Protein AF-A0A7C3TMA2-F1 (afdb_monomer_lite)

Structure (mmCIF, N/CA/C/O backbone):
data_AF-A0A7C3TMA2-F1
#
_entry.id   AF-A0A7C3TMA2-F1
#
loop_
_atom_site.group_PDB
_atom_site.id
_atom_site.type_symbol
_atom_site.label_atom_id
_atom_site.label_alt_id
_atom_site.label_comp_id
_atom_site.label_asym_id
_atom_site.label_entity_id
_atom_site.label_seq_id
_atom_site.pdbx_PDB_ins_code
_atom_site.Cartn_x
_atom_site.Cartn_y
_atom_site.Cartn_z
_atom_site.occupancy
_atom_site.B_iso_or_equiv
_atom_site.auth_seq_id
_atom_site.auth_comp_id
_atom_site.auth_asym_id
_atom_site.auth_atom_id
_atom_site.pdbx_PDB_model_num
ATOM 1 N N . MET A 1 1 ? -36.166 -15.903 3.007 1.00 32.06 1 MET A N 1
ATOM 2 C CA . MET A 1 1 ? -36.718 -15.956 4.379 1.00 32.06 1 MET A CA 1
ATOM 3 C C . MET A 1 1 ? -35.535 -15.934 5.339 1.00 32.06 1 MET A C 1
ATOM 5 O O . MET A 1 1 ? -34.841 -16.935 5.439 1.00 32.06 1 MET A O 1
ATOM 9 N N . VAL A 1 2 ? -35.200 -14.777 5.921 1.00 38.88 2 VAL A N 1
ATOM 10 C CA . VAL A 1 2 ? -34.002 -14.643 6.773 1.00 38.88 2 VAL A CA 1
ATOM 11 C C . VAL A 1 2 ? -34.316 -15.203 8.160 1.00 38.88 2 VAL A C 1
ATOM 13 O O . VAL A 1 2 ? -35.243 -14.750 8.829 1.00 38.88 2 VAL A O 1
ATOM 16 N N . ASN A 1 3 ? -33.560 -16.230 8.538 1.00 39.03 3 ASN A N 1
ATOM 17 C CA . ASN A 1 3 ? -33.677 -16.975 9.781 1.00 39.03 3 ASN A CA 1
ATOM 18 C C . ASN A 1 3 ? -33.358 -16.060 10.978 1.00 39.03 3 ASN A C 1
ATOM 20 O O . ASN A 1 3 ? -32.316 -15.407 11.010 1.00 39.03 3 ASN A O 1
ATOM 24 N N . LYS A 1 4 ? -34.275 -15.972 11.945 1.00 44.62 4 LYS A N 1
ATOM 25 C CA . LYS A 1 4 ? -34.171 -15.076 13.102 1.00 44.62 4 LYS A CA 1
ATOM 26 C C . LYS A 1 4 ? -33.369 -15.786 14.190 1.00 44.62 4 LYS A C 1
ATOM 28 O O . LYS A 1 4 ? -33.940 -16.537 14.979 1.00 44.62 4 LYS A O 1
ATOM 33 N N . VAL A 1 5 ? -32.054 -15.572 14.207 1.00 49.50 5 VAL A N 1
ATOM 34 C CA . VAL A 1 5 ? -31.185 -16.015 15.304 1.00 49.50 5 VAL A CA 1
ATOM 35 C C . VAL A 1 5 ? -31.747 -15.413 16.596 1.00 49.50 5 VAL A C 1
ATOM 37 O O . VAL A 1 5 ? -31.929 -14.201 16.720 1.00 49.50 5 VAL A O 1
ATOM 40 N N . LYS A 1 6 ? -32.169 -16.276 17.525 1.00 47.03 6 LYS A N 1
ATOM 41 C CA . LYS A 1 6 ? -32.554 -15.862 18.876 1.00 47.03 6 LYS A CA 1
ATOM 42 C C . LYS A 1 6 ? -31.264 -15.628 19.651 1.00 47.03 6 LYS A C 1
ATOM 44 O O . LYS A 1 6 ? -30.846 -16.486 20.419 1.00 47.03 6 LYS A O 1
ATOM 49 N N . ASP A 1 7 ? -30.630 -14.488 19.421 1.00 54.81 7 ASP A N 1
ATOM 50 C CA . ASP A 1 7 ? -29.481 -14.082 20.215 1.00 54.81 7 ASP A CA 1
ATOM 51 C C . ASP A 1 7 ? -29.960 -13.684 21.624 1.00 54.81 7 ASP A C 1
ATOM 53 O O . ASP A 1 7 ? -30.728 -12.731 21.816 1.00 54.81 7 ASP A O 1
ATOM 57 N N . ILE A 1 8 ? -29.551 -14.474 22.617 1.00 64.19 8 ILE A N 1
ATOM 58 C CA . ILE A 1 8 ? -29.603 -14.133 24.042 1.00 64.19 8 ILE A CA 1
ATOM 59 C C . ILE A 1 8 ? -28.320 -13.346 24.346 1.00 64.19 8 ILE A C 1
ATOM 61 O O . ILE A 1 8 ? -27.229 -13.758 23.960 1.00 64.19 8 ILE A O 1
ATOM 65 N N . GLN A 1 9 ? -28.437 -12.201 25.019 1.00 70.06 9 GLN A N 1
ATOM 66 C CA . GLN A 1 9 ? -27.292 -11.452 25.553 1.00 70.06 9 GLN A CA 1
ATOM 67 C C . GLN A 1 9 ? -27.356 -11.440 27.080 1.00 70.06 9 GLN A C 1
ATOM 69 O O . GLN A 1 9 ? -28.418 -11.624 27.662 1.00 70.06 9 GLN A O 1
ATOM 74 N N . VAL A 1 10 ? -26.232 -11.217 27.750 1.00 72.88 10 VAL A N 1
ATOM 75 C CA . VAL A 1 10 ? -26.180 -11.116 29.213 1.00 72.88 10 VAL A CA 1
ATOM 76 C C . VAL A 1 10 ? -26.086 -9.646 29.601 1.00 72.88 10 VAL A C 1
ATOM 78 O O . VAL A 1 10 ? -25.306 -8.888 29.027 1.00 72.88 10 VAL A O 1
ATOM 81 N N . CYS A 1 11 ? -26.898 -9.209 30.562 1.00 72.81 11 CYS A N 1
ATOM 82 C CA . CYS A 1 11 ? -26.880 -7.831 31.028 1.00 72.81 11 CYS A CA 1
ATOM 83 C C . CYS A 1 11 ? -25.551 -7.530 31.747 1.00 72.81 11 CYS A C 1
ATOM 85 O O . CYS A 1 11 ? -25.277 -8.157 32.772 1.00 72.81 11 CYS A O 1
ATOM 87 N N . PRO A 1 12 ? -24.769 -6.521 31.318 1.00 67.50 12 PRO A N 1
ATOM 88 C CA . PRO A 1 12 ? -23.482 -6.198 31.942 1.00 67.50 12 PRO A CA 1
ATOM 89 C C . PRO A 1 12 ? -23.622 -5.630 33.363 1.00 67.50 12 PRO A C 1
ATOM 91 O O . PRO A 1 12 ? -22.640 -5.550 34.089 1.00 67.50 12 PRO A O 1
ATOM 94 N N . LYS A 1 13 ? -24.834 -5.227 33.775 1.00 69.44 13 LYS A N 1
ATOM 95 C CA . LYS A 1 13 ? -25.090 -4.650 35.102 1.00 69.44 13 LYS A CA 1
ATOM 96 C C . LYS A 1 13 ? -25.489 -5.674 36.162 1.00 69.44 13 LYS A C 1
ATOM 98 O O . LYS A 1 13 ? -25.227 -5.454 37.336 1.00 69.44 13 LYS A O 1
ATOM 103 N N . CYS A 1 14 ? -26.190 -6.737 35.772 1.00 76.81 14 CYS A N 1
ATOM 104 C CA . CYS A 1 14 ? -26.743 -7.714 36.716 1.00 76.81 14 CYS A CA 1
ATOM 105 C C . CYS A 1 14 ? -26.407 -9.170 36.379 1.00 76.81 14 CYS A C 1
ATOM 107 O O . CYS A 1 14 ? -26.801 -10.059 37.125 1.00 76.81 14 CYS A O 1
ATOM 109 N N . GLY A 1 15 ? -25.726 -9.425 35.258 1.00 71.19 15 GLY A N 1
ATOM 110 C CA . GLY A 1 15 ? -25.319 -10.766 34.841 1.00 71.19 15 GLY A CA 1
ATOM 111 C C . GLY A 1 15 ? -26.464 -11.676 34.391 1.00 71.19 15 GLY A C 1
ATOM 112 O O . GLY A 1 15 ? -26.232 -12.858 34.171 1.00 71.19 15 GLY A O 1
ATOM 113 N N . LYS A 1 16 ? -27.697 -11.166 34.252 1.00 77.88 16 LYS A N 1
ATOM 114 C CA . LYS A 1 16 ? -28.845 -11.975 33.814 1.00 77.88 16 LYS A CA 1
ATOM 115 C C . LYS A 1 16 ? -29.010 -11.992 32.304 1.00 77.88 16 LYS A C 1
ATOM 117 O O . LYS A 1 16 ? -28.793 -10.984 31.633 1.00 77.88 16 LYS A O 1
ATOM 122 N N . GLU A 1 17 ? -29.457 -13.133 31.803 1.00 76.25 17 GLU A N 1
ATOM 123 C CA . GLU A 1 17 ? -29.806 -13.338 30.404 1.00 76.25 17 GLU A CA 1
ATOM 124 C C . GLU A 1 17 ? -31.011 -12.481 30.013 1.00 76.25 17 GLU A C 1
ATOM 126 O O . GLU A 1 17 ? -32.020 -12.398 30.717 1.00 76.25 17 GLU A O 1
ATOM 131 N N . ILE A 1 18 ? -30.883 -11.808 28.880 1.00 74.44 18 ILE A N 1
ATOM 132 C CA . ILE A 1 18 ? -31.862 -10.884 28.332 1.00 74.44 18 ILE A CA 1
ATOM 133 C C . ILE A 1 18 ? -31.965 -11.092 26.813 1.00 74.44 18 ILE A C 1
ATOM 135 O O . ILE A 1 18 ? -30.977 -11.414 26.147 1.00 74.44 18 ILE A O 1
ATOM 139 N N . PRO A 1 19 ? -33.148 -10.890 26.217 1.00 70.81 19 PRO A N 1
ATOM 140 C CA . PRO A 1 19 ? -33.296 -10.986 24.772 1.00 70.81 19 PRO A CA 1
ATOM 141 C C . PRO A 1 19 ? -32.564 -9.822 24.091 1.00 70.81 19 PRO A C 1
ATOM 143 O O . PRO A 1 19 ? -32.666 -8.680 24.546 1.00 70.81 19 PRO A O 1
ATOM 146 N N . GLN A 1 20 ? -31.894 -10.053 22.955 1.00 64.75 20 GLN A N 1
ATOM 147 C CA . GLN A 1 20 ? -31.175 -8.979 22.248 1.00 64.75 20 GLN A CA 1
ATOM 148 C C . GLN A 1 20 ? -32.041 -7.809 21.754 1.00 64.75 20 GLN A C 1
ATOM 150 O O . GLN A 1 20 ? -31.522 -6.760 21.386 1.00 64.75 20 GLN A O 1
ATOM 155 N N . LYS A 1 21 ? -33.370 -7.943 21.803 1.00 60.91 21 LYS A N 1
ATOM 156 C CA . LYS A 1 21 ? -34.319 -6.954 21.278 1.00 60.91 21 LYS A CA 1
ATOM 157 C C . LYS A 1 21 ? -35.016 -6.090 22.340 1.00 60.91 21 LYS A C 1
ATOM 159 O O . LYS A 1 21 ? -36.041 -5.483 22.039 1.00 60.91 21 LYS A O 1
ATOM 164 N N . THR A 1 22 ? -34.508 -6.042 23.573 1.00 63.62 22 THR A N 1
ATOM 165 C CA . THR A 1 22 ? -35.097 -5.236 24.658 1.00 63.62 22 THR A CA 1
ATOM 166 C C . THR A 1 22 ? -34.278 -3.978 24.936 1.00 63.62 22 THR A C 1
ATOM 168 O O . THR A 1 22 ? -33.085 -4.069 25.208 1.00 63.62 22 THR A O 1
ATOM 171 N N . ASN A 1 23 ? -34.928 -2.810 24.941 1.00 64.31 23 ASN A N 1
ATOM 172 C CA . ASN A 1 23 ? -34.280 -1.530 25.269 1.00 64.31 23 ASN A CA 1
ATOM 173 C C . ASN A 1 23 ? -33.900 -1.412 26.757 1.00 64.31 23 ASN A C 1
ATOM 175 O O . ASN A 1 23 ? -33.031 -0.619 27.111 1.00 64.31 23 ASN A O 1
ATOM 179 N N . TYR A 1 24 ? -34.523 -2.216 27.622 1.00 71.25 24 TYR A N 1
ATOM 180 C CA . TYR A 1 24 ? -34.340 -2.196 29.072 1.00 71.25 24 TYR A CA 1
ATOM 181 C C . TYR A 1 24 ? -34.201 -3.619 29.603 1.00 71.25 24 TYR A C 1
ATOM 183 O O . TYR A 1 24 ? -34.857 -4.537 29.108 1.00 71.25 24 TYR A O 1
ATOM 191 N N . CYS A 1 25 ? -33.357 -3.810 30.616 1.00 75.88 25 CYS A N 1
ATOM 192 C CA . CYS A 1 25 ? -33.247 -5.096 31.291 1.00 75.88 25 CYS A CA 1
ATOM 193 C C . CYS A 1 25 ? -34.484 -5.321 32.184 1.00 75.88 25 CYS A C 1
ATOM 195 O O . CYS A 1 25 ? -34.661 -4.568 33.144 1.00 75.88 25 CYS A O 1
ATOM 197 N N . PRO A 1 26 ? -35.296 -6.374 31.960 1.00 69.69 26 PRO A N 1
ATOM 198 C CA . PRO A 1 26 ? -36.480 -6.661 32.779 1.00 69.69 26 PRO A CA 1
ATOM 199 C C . PRO A 1 26 ? -36.140 -7.054 34.223 1.00 69.69 26 PRO A C 1
ATOM 201 O O . PRO A 1 26 ? -37.015 -7.070 35.077 1.00 69.69 26 PRO A O 1
ATOM 204 N N . SER A 1 27 ? -34.878 -7.386 34.509 1.00 77.44 27 SER A N 1
ATOM 205 C CA . SER A 1 27 ? -34.453 -7.806 35.846 1.00 77.44 27 SER A CA 1
ATOM 206 C C . SER A 1 27 ? -33.850 -6.704 36.711 1.00 77.44 27 SER A C 1
ATOM 208 O O . SER A 1 27 ? -33.881 -6.829 37.928 1.00 77.44 27 SER A O 1
ATOM 210 N N . CYS A 1 28 ? -33.243 -5.673 36.119 1.00 77.81 28 CYS A N 1
ATOM 211 C CA . CYS A 1 28 ? -32.583 -4.602 36.877 1.00 77.81 28 CYS A CA 1
ATOM 212 C C . CYS A 1 28 ? -33.019 -3.189 36.467 1.00 77.81 28 CYS A C 1
ATOM 214 O O . CYS A 1 28 ? -32.572 -2.222 37.072 1.00 77.81 28 CYS A O 1
ATOM 216 N N . GLY A 1 29 ? -33.845 -3.049 35.423 1.00 70.19 29 GLY A N 1
ATOM 217 C CA . GLY A 1 29 ? -34.347 -1.759 34.940 1.00 70.19 29 GLY A CA 1
ATOM 218 C C . GLY A 1 29 ? -33.322 -0.903 34.189 1.00 70.19 29 GLY A C 1
ATOM 219 O O . GLY A 1 29 ? -33.642 0.203 33.768 1.00 70.19 29 GLY A O 1
ATOM 220 N N . SER A 1 30 ? -32.089 -1.382 33.992 1.00 68.31 30 SER A N 1
ATOM 221 C CA . SER A 1 30 ? -31.063 -0.611 33.282 1.00 68.31 30 SER A CA 1
ATOM 222 C C . SER A 1 30 ? -31.379 -0.497 31.791 1.00 68.31 30 SER A C 1
ATOM 224 O O . SER A 1 30 ? -31.669 -1.509 31.149 1.00 68.31 30 SER A O 1
ATOM 226 N N . SER A 1 31 ? -31.261 0.713 31.232 1.00 67.19 31 SER A N 1
ATOM 227 C CA . SER A 1 31 ? -31.280 0.932 29.780 1.00 67.19 31 SER A CA 1
ATOM 228 C C . SER A 1 31 ? -30.096 0.209 29.136 1.00 67.19 31 SER A C 1
ATOM 230 O O . SER A 1 31 ? -28.950 0.370 29.557 1.00 67.19 31 SER A O 1
ATOM 232 N N . LEU A 1 32 ? -30.391 -0.622 28.141 1.00 68.06 32 LEU A N 1
ATOM 233 C CA . LEU A 1 32 ? -29.425 -1.397 27.358 1.00 68.06 32 LEU A CA 1
ATOM 234 C C . LEU A 1 32 ? -29.093 -0.710 26.028 1.00 68.06 32 LEU A C 1
ATOM 236 O O . LEU A 1 32 ? -28.191 -1.144 25.316 1.00 68.06 32 LEU A O 1
ATOM 240 N N . GLN A 1 33 ? -29.800 0.378 25.708 1.00 59.09 33 GLN A N 1
ATOM 241 C CA . GLN A 1 33 ? -29.699 1.094 24.437 1.00 59.09 33 GLN A CA 1
ATOM 242 C C . GLN A 1 33 ? -28.345 1.803 24.246 1.00 59.09 33 GLN A C 1
ATOM 244 O O . GLN A 1 33 ? -27.975 2.147 23.130 1.00 59.09 33 GLN A O 1
ATOM 249 N N . THR A 1 34 ? -27.577 1.992 25.321 1.00 50.09 34 THR A N 1
ATOM 250 C CA . THR A 1 34 ? -26.341 2.788 25.300 1.00 50.09 34 THR A CA 1
ATOM 251 C C . THR A 1 34 ? -25.095 2.006 24.867 1.00 50.09 34 THR A C 1
ATOM 253 O O . THR A 1 34 ? -24.142 2.622 24.405 1.00 50.09 34 THR A O 1
ATOM 256 N N . ASN A 1 35 ? -25.069 0.670 24.963 1.00 52.81 35 ASN A N 1
ATOM 257 C CA . ASN A 1 35 ? -23.815 -0.079 24.768 1.00 52.81 35 ASN A CA 1
ATOM 258 C C . ASN A 1 35 ? -23.686 -0.786 23.414 1.00 52.81 35 ASN A C 1
ATOM 260 O O . ASN A 1 35 ? -22.584 -0.899 22.887 1.00 52.81 35 ASN A O 1
ATOM 264 N N . THR A 1 36 ? -24.784 -1.231 22.809 1.00 49.91 36 THR A N 1
ATOM 265 C CA . THR A 1 36 ? -24.727 -1.941 21.521 1.00 49.91 36 THR A CA 1
ATOM 266 C C . THR A 1 36 ? -24.408 -1.016 20.353 1.00 49.91 36 THR A C 1
ATOM 268 O O . THR A 1 36 ? -23.687 -1.424 19.453 1.00 49.91 36 THR A O 1
ATOM 271 N N . ILE A 1 37 ? -24.854 0.242 20.389 1.00 54.66 37 ILE A N 1
ATOM 272 C CA . ILE A 1 37 ? -24.628 1.198 19.294 1.00 54.66 37 ILE A CA 1
ATOM 273 C C . ILE A 1 37 ? -23.156 1.663 19.277 1.00 54.66 37 ILE A C 1
ATOM 275 O O . ILE A 1 37 ? -22.507 1.620 18.238 1.00 54.66 37 ILE A O 1
ATOM 279 N N . MET A 1 38 ? -22.581 1.963 20.450 1.00 52.00 38 MET A N 1
ATOM 280 C CA . MET A 1 38 ? -21.176 2.384 20.612 1.00 52.00 38 MET A CA 1
ATOM 281 C C . MET A 1 38 ? -20.166 1.262 20.304 1.00 52.00 38 MET A C 1
ATOM 283 O O . MET A 1 38 ? -19.098 1.508 19.740 1.00 52.00 38 MET A O 1
ATOM 287 N N . LEU A 1 39 ? -20.485 0.016 20.678 1.00 55.44 39 LEU A N 1
ATOM 288 C CA . LEU A 1 39 ? -19.637 -1.146 20.389 1.00 55.44 39 LEU A CA 1
ATOM 289 C C . LEU A 1 39 ? -19.694 -1.540 18.912 1.00 55.44 39 LEU A C 1
ATOM 291 O O . LEU A 1 39 ? -18.674 -1.931 18.343 1.00 55.44 39 LEU A O 1
ATOM 295 N N . GLN A 1 40 ? -20.863 -1.429 18.280 1.00 49.41 40 GLN A N 1
ATOM 296 C CA . GLN A 1 40 ? -21.025 -1.828 16.887 1.00 49.41 40 GLN A CA 1
ATOM 297 C C . GLN A 1 40 ? -20.410 -0.808 15.913 1.00 49.41 40 GLN A C 1
ATOM 299 O O . GLN A 1 40 ? -19.898 -1.209 14.867 1.00 49.41 40 GLN A O 1
ATOM 304 N N . GLU A 1 41 ? -20.363 0.478 16.277 1.00 57.56 41 GLU A N 1
ATOM 305 C CA . GLU A 1 41 ? -19.732 1.530 15.467 1.00 57.56 41 GLU A CA 1
ATOM 306 C C . GLU A 1 41 ? -18.214 1.309 15.317 1.00 57.56 41 GLU A C 1
ATOM 308 O O . GLU A 1 41 ? -17.695 1.280 14.199 1.00 57.56 41 GLU A O 1
ATOM 313 N N . LYS A 1 42 ? -17.506 0.981 16.412 1.00 52.53 42 LYS A N 1
ATOM 314 C CA . LYS A 1 42 ? -16.055 0.695 16.377 1.00 52.53 42 LYS A CA 1
ATOM 315 C C . LYS A 1 42 ? -15.679 -0.558 15.573 1.00 52.53 42 LYS A C 1
ATOM 317 O O . LYS A 1 42 ? -14.559 -0.646 15.067 1.00 52.53 42 LYS A O 1
ATOM 322 N N . ILE A 1 43 ? -16.574 -1.543 15.461 1.00 54.31 43 ILE A N 1
ATOM 323 C CA . ILE A 1 43 ? -16.304 -2.802 14.740 1.00 54.31 43 ILE A CA 1
ATOM 324 C C . ILE A 1 43 ? -16.481 -2.621 13.222 1.00 54.31 43 ILE A C 1
ATOM 326 O O . ILE A 1 43 ? -15.756 -3.247 12.444 1.00 54.31 43 ILE A O 1
ATOM 330 N N . VAL A 1 44 ? -17.392 -1.741 12.792 1.00 55.16 44 VAL A N 1
ATOM 331 C CA . VAL A 1 44 ? -17.605 -1.424 11.368 1.00 55.16 44 VAL A CA 1
ATOM 332 C C . VAL A 1 44 ? -16.521 -0.475 10.845 1.00 55.16 44 VAL A C 1
ATOM 334 O O . VAL A 1 44 ? -16.004 -0.694 9.749 1.00 55.16 44 VAL A O 1
ATOM 337 N N . GLU A 1 45 ? -16.080 0.494 11.655 1.00 57.00 45 GLU A N 1
ATOM 338 C CA . GLU A 1 45 ? -14.991 1.411 11.285 1.00 57.00 45 GLU A CA 1
ATOM 339 C C . GLU A 1 45 ? -13.640 0.692 11.114 1.00 57.00 45 GLU A C 1
ATOM 341 O O . GLU A 1 45 ? -12.868 1.022 10.213 1.00 57.00 45 GLU A O 1
ATOM 346 N N . ALA A 1 46 ? -13.368 -0.335 11.929 1.00 52.16 46 ALA A N 1
ATOM 347 C CA . ALA A 1 46 ? -12.122 -1.102 11.856 1.00 52.16 46 ALA A CA 1
ATOM 348 C C . ALA A 1 46 ? -12.052 -2.054 10.652 1.00 52.16 46 ALA A C 1
ATOM 350 O O . ALA A 1 46 ? -10.954 -2.367 10.193 1.00 52.16 46 ALA A O 1
ATOM 351 N N . ARG A 1 47 ? -13.199 -2.520 10.136 1.00 51.62 47 ARG A N 1
ATOM 352 C CA . ARG A 1 47 ? -13.241 -3.499 9.038 1.00 51.62 47 ARG A CA 1
ATOM 353 C C . ARG A 1 47 ? -13.108 -2.850 7.661 1.00 51.62 47 ARG A C 1
ATOM 355 O O . ARG A 1 47 ? -12.518 -3.451 6.772 1.00 51.62 47 ARG A O 1
ATOM 362 N N . HIS A 1 48 ? -13.592 -1.621 7.485 1.00 50.81 48 HIS A N 1
ATOM 363 C CA . HIS A 1 48 ? -13.554 -0.962 6.176 1.00 50.81 48 HIS A CA 1
ATOM 364 C C . HIS A 1 48 ? -12.150 -0.526 5.726 1.00 50.81 48 HIS A C 1
ATOM 366 O O . HIS A 1 48 ? -11.949 -0.254 4.546 1.00 50.81 48 HIS A O 1
ATOM 372 N N . LYS A 1 49 ? -11.162 -0.483 6.633 1.00 55.81 49 LYS A N 1
ATOM 373 C CA . LYS A 1 49 ? -9.839 0.079 6.328 1.00 55.81 49 LYS A CA 1
ATOM 374 C C . LYS A 1 49 ? -8.776 -0.935 5.895 1.00 55.81 49 LYS A C 1
ATOM 376 O O . LYS A 1 49 ? -7.804 -0.546 5.254 1.00 55.81 49 LYS A O 1
ATOM 381 N N . GLU A 1 50 ? -8.956 -2.224 6.185 1.00 58.47 50 GLU A N 1
ATOM 382 C CA . GLU A 1 50 ? -8.044 -3.266 5.680 1.00 58.47 50 GLU A CA 1
ATOM 383 C C . GLU A 1 50 ? -8.272 -3.559 4.189 1.00 58.47 50 GLU A C 1
ATOM 385 O O . GLU A 1 50 ? -7.331 -3.896 3.469 1.00 58.47 50 GLU A O 1
ATOM 390 N N . THR A 1 51 ? -9.495 -3.350 3.693 1.00 63.12 51 THR A N 1
ATOM 391 C CA . THR A 1 51 ? -9.843 -3.566 2.281 1.00 63.12 51 THR A CA 1
ATOM 392 C C . THR A 1 51 ? -9.171 -2.543 1.357 1.00 63.12 51 THR A C 1
ATOM 394 O O . THR A 1 51 ? -8.692 -2.911 0.290 1.00 63.12 51 THR A O 1
ATOM 397 N N . GLU A 1 52 ? -9.035 -1.288 1.795 1.00 65.69 52 GLU A N 1
ATOM 398 C CA . GLU A 1 52 ? -8.389 -0.208 1.028 1.00 65.69 52 GLU A CA 1
ATOM 399 C C . GLU A 1 52 ? -6.880 -0.452 0.826 1.00 65.69 52 GLU A C 1
ATOM 401 O O . GLU A 1 52 ? -6.338 -0.221 -0.256 1.00 65.69 52 GLU A O 1
ATOM 406 N N . ALA A 1 53 ? -6.193 -0.979 1.846 1.00 67.31 53 ALA A N 1
ATOM 407 C CA . ALA A 1 53 ? -4.762 -1.272 1.763 1.00 67.31 53 ALA A CA 1
ATOM 408 C C . ALA A 1 53 ? -4.468 -2.474 0.849 1.00 67.31 53 ALA A C 1
ATOM 410 O O . ALA A 1 53 ? -3.505 -2.459 0.081 1.00 67.31 53 ALA A O 1
ATOM 411 N N . PHE A 1 54 ? -5.308 -3.512 0.900 1.00 76.06 54 PHE A N 1
ATOM 412 C CA . PHE A 1 54 ? -5.126 -4.709 0.079 1.00 76.06 54 PHE A CA 1
ATOM 413 C C . PHE A 1 54 ? -5.379 -4.434 -1.410 1.00 76.06 54 PHE A C 1
ATOM 415 O O . PHE A 1 54 ? -4.593 -4.855 -2.261 1.00 76.06 54 PHE A O 1
ATOM 422 N N . VAL A 1 55 ? -6.428 -3.664 -1.724 1.00 80.50 55 VAL A N 1
ATOM 423 C CA . VAL A 1 55 ? -6.756 -3.254 -3.100 1.00 80.50 55 VAL A CA 1
ATOM 424 C C . VAL A 1 55 ? -5.635 -2.404 -3.703 1.00 80.50 55 VAL A C 1
ATOM 426 O O . VAL A 1 55 ? -5.255 -2.618 -4.854 1.00 80.50 55 VAL A O 1
ATOM 429 N N . GLY A 1 56 ? -5.050 -1.500 -2.915 1.00 79.56 56 GLY A N 1
ATOM 430 C CA . GLY A 1 56 ? -3.921 -0.677 -3.336 1.00 79.56 56 GLY A CA 1
ATOM 431 C C . GLY A 1 56 ? -2.656 -1.471 -3.669 1.00 79.56 56 GLY A C 1
ATOM 432 O O . GLY A 1 56 ? -2.054 -1.257 -4.723 1.00 79.56 56 GLY A O 1
ATOM 433 N N . CYS A 1 57 ? -2.287 -2.437 -2.822 1.00 79.62 57 CYS A N 1
ATOM 434 C CA . CYS A 1 57 ? -1.153 -3.325 -3.087 1.00 79.62 57 CYS A CA 1
ATOM 435 C C . CYS A 1 57 ? -1.359 -4.158 -4.359 1.00 79.62 57 CYS A C 1
ATOM 437 O O . CYS A 1 57 ? -0.447 -4.251 -5.181 1.00 79.62 57 CYS A O 1
ATOM 439 N N . ILE A 1 58 ? -2.553 -4.728 -4.556 1.00 85.50 58 ILE A N 1
ATOM 440 C CA . ILE A 1 58 ? -2.861 -5.513 -5.761 1.00 85.50 58 ILE A CA 1
ATOM 441 C C . ILE A 1 58 ? -2.788 -4.636 -7.013 1.00 85.50 58 ILE A C 1
ATOM 443 O O . ILE A 1 58 ? -2.135 -5.021 -7.981 1.00 85.50 58 ILE A O 1
ATOM 447 N N . LEU A 1 59 ? -3.399 -3.447 -6.996 1.00 85.62 59 LEU A N 1
ATOM 448 C CA . LEU A 1 59 ? -3.347 -2.514 -8.126 1.00 85.62 59 LEU A CA 1
ATOM 449 C C . LEU A 1 59 ? -1.912 -2.092 -8.458 1.00 85.62 59 LEU A C 1
ATOM 451 O O . LEU A 1 59 ? -1.538 -2.091 -9.630 1.00 85.62 59 LEU A O 1
ATOM 455 N N . GLY A 1 60 ? -1.092 -1.793 -7.447 1.00 83.81 60 GLY A N 1
ATOM 456 C CA . GLY A 1 60 ? 0.317 -1.446 -7.640 1.00 83.81 60 GLY A CA 1
ATOM 457 C C . GLY A 1 60 ? 1.117 -2.573 -8.297 1.00 83.81 60 GLY A C 1
ATOM 458 O O . GLY A 1 60 ? 1.843 -2.333 -9.262 1.00 83.81 60 GLY A O 1
ATOM 459 N N . VAL A 1 61 ? 0.932 -3.813 -7.833 1.00 85.00 61 VAL A N 1
ATOM 460 C CA . VAL A 1 61 ? 1.586 -4.998 -8.416 1.00 85.00 61 VAL A CA 1
ATOM 461 C C . VAL A 1 61 ? 1.117 -5.242 -9.853 1.00 85.00 61 VAL A C 1
ATOM 463 O O . VAL A 1 61 ? 1.940 -5.508 -10.727 1.00 85.00 61 VAL A O 1
ATOM 466 N N . VAL A 1 62 ? -0.180 -5.099 -10.136 1.00 88.75 62 VAL A N 1
ATOM 467 C CA . VAL A 1 62 ? -0.730 -5.272 -11.491 1.00 88.75 62 VAL A CA 1
ATOM 468 C C . VAL A 1 62 ? -0.178 -4.222 -12.459 1.00 88.75 62 VAL A C 1
ATOM 470 O O . VAL A 1 62 ? 0.237 -4.579 -13.560 1.00 88.75 62 VAL A O 1
ATOM 473 N N . VAL A 1 63 ? -0.114 -2.947 -12.059 1.00 83.00 63 VAL A N 1
ATOM 474 C CA . VAL A 1 63 ? 0.453 -1.864 -12.888 1.00 83.00 63 VAL A CA 1
ATOM 475 C C . VAL A 1 63 ? 1.949 -2.074 -13.129 1.00 83.00 63 VAL A C 1
ATOM 477 O O . VAL A 1 63 ? 2.426 -1.856 -14.242 1.00 83.00 63 VAL A O 1
ATOM 480 N N . PHE A 1 64 ? 2.684 -2.557 -12.125 1.00 84.75 64 PHE A N 1
ATOM 481 C CA . PHE A 1 64 ? 4.100 -2.901 -12.253 1.00 84.75 64 PHE A CA 1
ATOM 482 C C . PHE A 1 64 ? 4.330 -4.028 -13.267 1.00 84.75 64 PHE A C 1
ATOM 484 O O . PHE A 1 64 ? 5.166 -3.903 -14.163 1.00 84.75 64 PHE A O 1
ATOM 491 N N . LEU A 1 65 ? 3.556 -5.112 -13.161 1.00 85.75 65 LEU A N 1
ATOM 492 C CA . LEU A 1 65 ? 3.635 -6.247 -14.080 1.00 85.75 65 LEU A CA 1
ATOM 493 C C . LEU A 1 65 ? 3.211 -5.853 -15.497 1.00 85.75 65 LEU A C 1
ATOM 495 O O . LEU A 1 65 ? 3.884 -6.222 -16.454 1.00 85.75 65 LEU A O 1
ATOM 499 N N . MET A 1 66 ? 2.155 -5.049 -15.642 1.00 85.19 66 MET A N 1
ATOM 500 C CA . MET A 1 66 ? 1.744 -4.488 -16.933 1.00 85.19 66 MET A CA 1
ATOM 501 C C . MET A 1 66 ? 2.854 -3.628 -17.550 1.00 85.19 66 MET A C 1
ATOM 503 O O . MET A 1 66 ? 3.164 -3.798 -18.725 1.00 85.19 66 MET A O 1
ATOM 507 N N . GLY A 1 67 ? 3.509 -2.762 -16.768 1.00 78.56 67 GLY A N 1
ATOM 508 C CA . GLY A 1 67 ? 4.653 -1.967 -17.230 1.00 78.56 67 GLY A CA 1
ATOM 509 C C . GLY A 1 67 ? 5.828 -2.830 -17.702 1.00 78.56 67 GLY A C 1
ATOM 510 O O . GLY A 1 67 ? 6.437 -2.536 -18.732 1.00 78.56 67 GLY A O 1
ATOM 511 N N . PHE A 1 68 ? 6.086 -3.940 -17.007 1.00 78.88 68 PHE A N 1
ATOM 512 C CA . PHE A 1 68 ? 7.111 -4.914 -17.382 1.00 78.88 68 PHE A CA 1
ATOM 513 C C . PHE A 1 68 ? 6.760 -5.678 -18.669 1.00 78.88 68 PHE A C 1
ATOM 515 O O . PHE A 1 68 ? 7.628 -5.894 -19.509 1.00 78.88 68 PHE A O 1
ATOM 522 N N . VAL A 1 69 ? 5.488 -6.040 -18.863 1.00 80.50 69 VAL A N 1
ATOM 523 C CA . VAL A 1 69 ? 5.003 -6.760 -20.056 1.00 80.50 69 VAL A CA 1
ATOM 524 C C . VAL A 1 69 ? 4.929 -5.849 -21.287 1.00 80.50 69 VAL A C 1
ATOM 526 O O . VAL A 1 69 ? 5.276 -6.273 -22.387 1.00 80.50 69 VAL A O 1
ATOM 529 N N . ILE A 1 70 ? 4.534 -4.583 -21.118 1.00 78.31 70 ILE A N 1
ATOM 530 C CA . ILE A 1 70 ? 4.462 -3.587 -22.205 1.00 78.31 70 ILE A CA 1
ATOM 531 C C . ILE A 1 70 ? 5.865 -3.157 -22.667 1.00 78.31 70 ILE A C 1
ATOM 533 O O . ILE A 1 70 ? 6.017 -2.561 -23.735 1.00 78.31 70 ILE A O 1
ATOM 537 N N . ARG A 1 71 ? 6.919 -3.514 -21.921 1.00 71.56 71 ARG A N 1
ATOM 538 C CA . ARG A 1 71 ? 8.324 -3.325 -22.299 1.00 71.56 71 ARG A CA 1
ATOM 539 C C . ARG A 1 71 ? 8.760 -4.293 -23.407 1.00 71.56 71 ARG A C 1
ATOM 541 O O . ARG A 1 71 ? 9.741 -5.018 -23.282 1.00 71.56 71 ARG A O 1
ATOM 548 N N . LEU A 1 72 ? 8.039 -4.273 -24.521 1.00 66.81 72 LEU A N 1
ATOM 549 C CA . LEU A 1 72 ? 8.476 -4.845 -25.784 1.00 66.81 72 LEU A CA 1
ATOM 550 C C . LEU A 1 72 ? 9.610 -3.983 -26.371 1.00 66.81 72 LEU A C 1
ATOM 552 O O . LEU A 1 72 ? 9.665 -2.771 -26.135 1.00 66.81 72 LEU A O 1
ATOM 556 N N . PRO A 1 73 ? 10.554 -4.596 -27.100 1.00 67.06 73 PRO A N 1
ATOM 557 C CA . PRO A 1 73 ? 11.850 -4.016 -27.423 1.00 67.06 73 PRO A CA 1
ATOM 558 C C . PRO A 1 73 ? 11.735 -3.006 -28.570 1.00 67.06 73 PRO A C 1
ATOM 560 O O . PRO A 1 73 ? 12.137 -3.270 -29.697 1.00 67.06 73 PRO A O 1
ATOM 563 N N . SER A 1 74 ? 11.207 -1.816 -28.299 1.00 63.78 74 SER A N 1
ATOM 564 C CA . SER A 1 74 ? 11.516 -0.644 -29.118 1.00 63.78 74 SER A CA 1
ATOM 565 C C . SER A 1 74 ? 12.810 -0.039 -28.575 1.00 63.78 74 SER A C 1
ATOM 567 O O . SER A 1 74 ? 12.848 0.375 -27.415 1.00 63.78 74 SER A O 1
ATOM 569 N N . SER A 1 75 ? 13.863 -0.012 -29.388 1.00 69.62 75 SER A N 1
ATOM 570 C CA . SER A 1 75 ? 15.267 0.341 -29.097 1.00 69.62 75 SER A CA 1
ATOM 571 C C . SER A 1 75 ? 15.533 1.776 -28.592 1.00 69.62 75 SER A C 1
ATOM 573 O O . SER A 1 75 ? 16.642 2.289 -28.730 1.00 69.62 75 SER A O 1
ATOM 575 N N . SER A 1 76 ? 14.543 2.445 -28.001 1.00 77.06 76 SER A N 1
ATOM 576 C CA . SER A 1 76 ? 14.652 3.811 -27.493 1.00 77.06 76 SER A CA 1
ATOM 577 C C . SER A 1 76 ? 15.151 3.838 -26.038 1.00 77.06 76 SER A C 1
ATOM 579 O O . SER A 1 76 ? 14.466 3.322 -25.146 1.00 77.06 76 SER A O 1
ATOM 581 N N . PRO A 1 77 ? 16.285 4.505 -25.743 1.00 75.06 77 PRO A N 1
ATOM 582 C CA . PRO A 1 77 ? 16.869 4.571 -24.394 1.00 75.06 77 PRO A CA 1
ATOM 583 C C . PRO A 1 77 ? 15.956 5.270 -23.369 1.00 75.06 77 PRO A C 1
ATOM 585 O O . PRO A 1 77 ? 16.0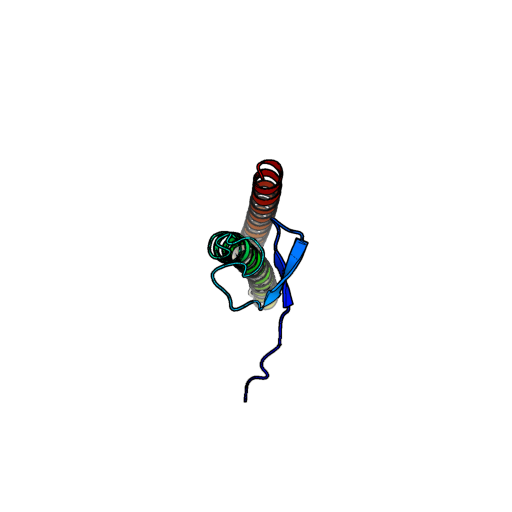09 4.981 -22.174 1.00 75.06 77 PRO A O 1
ATOM 588 N N . ILE A 1 78 ? 15.046 6.127 -23.838 1.00 79.31 78 ILE A N 1
ATOM 589 C CA . ILE A 1 78 ? 14.081 6.881 -23.020 1.00 79.31 78 ILE A CA 1
ATOM 590 C C . ILE A 1 78 ? 13.128 5.944 -22.261 1.00 79.31 78 ILE A C 1
ATOM 592 O O . ILE A 1 78 ? 12.731 6.221 -21.129 1.00 79.31 78 ILE A O 1
ATOM 596 N N . ALA A 1 79 ? 12.804 4.785 -22.839 1.00 74.19 79 ALA A N 1
ATOM 597 C CA . ALA A 1 79 ? 11.862 3.855 -22.236 1.00 74.19 79 ALA A CA 1
ATOM 598 C C . ALA A 1 79 ? 12.403 3.248 -20.919 1.00 74.19 79 ALA A C 1
ATOM 600 O O . ALA A 1 79 ? 11.617 2.839 -20.062 1.00 74.19 79 ALA A O 1
ATOM 601 N N . GLY A 1 80 ? 13.7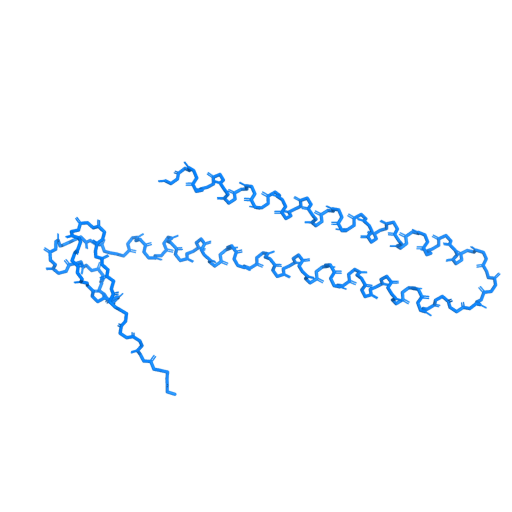33 3.182 -20.750 1.00 78.31 80 GLY A N 1
ATOM 602 C CA . GLY A 1 80 ? 14.377 2.657 -19.537 1.00 78.31 80 GLY A CA 1
ATOM 603 C C . GLY A 1 80 ? 14.151 3.544 -18.322 1.00 78.31 80 GLY A C 1
ATOM 604 O O . GLY A 1 80 ? 13.739 3.052 -17.273 1.00 78.31 80 GLY A O 1
ATOM 605 N N . PHE A 1 81 ? 14.319 4.855 -18.497 1.00 84.56 81 PHE A N 1
ATOM 606 C CA . PHE A 1 81 ? 14.070 5.838 -17.443 1.00 84.56 81 PHE A CA 1
ATOM 607 C C . PHE A 1 81 ? 12.611 5.835 -16.997 1.00 84.56 81 PHE A C 1
ATOM 609 O O . PHE A 1 81 ? 12.336 5.829 -15.800 1.00 84.56 81 PHE A O 1
ATOM 616 N N . ILE A 1 82 ? 11.679 5.752 -17.950 1.00 82.25 82 ILE A N 1
ATOM 617 C CA . ILE A 1 82 ? 10.243 5.688 -17.656 1.00 82.25 82 ILE A CA 1
ATOM 618 C C . ILE A 1 82 ? 9.925 4.463 -16.786 1.00 82.25 82 ILE A C 1
ATOM 620 O O . ILE A 1 82 ? 9.226 4.590 -15.786 1.00 82.25 82 ILE A O 1
ATOM 624 N N . ASN A 1 83 ? 10.492 3.293 -17.097 1.00 79.94 83 ASN A N 1
ATOM 625 C CA . ASN A 1 83 ? 10.290 2.096 -16.275 1.00 79.94 83 ASN A CA 1
ATOM 626 C C . ASN A 1 83 ? 10.867 2.248 -14.872 1.00 79.94 83 ASN A C 1
ATOM 628 O O . ASN A 1 83 ? 10.204 1.901 -13.901 1.00 79.94 83 ASN A O 1
ATOM 632 N N . PHE A 1 84 ? 12.063 2.819 -14.752 1.00 85.25 84 PHE A N 1
ATOM 633 C CA . PHE A 1 84 ? 12.667 3.067 -13.448 1.00 85.25 84 PHE A CA 1
ATOM 634 C C . PHE A 1 84 ? 11.808 4.008 -12.589 1.00 85.25 84 PHE A C 1
ATOM 636 O O . PHE A 1 84 ? 11.633 3.765 -11.397 1.00 85.25 84 PHE A O 1
ATOM 643 N N . LEU A 1 85 ? 11.187 5.024 -13.200 1.00 87.19 85 LEU A N 1
ATOM 644 C CA . LEU A 1 85 ? 10.241 5.908 -12.516 1.00 87.19 85 LEU A CA 1
ATOM 645 C C . LEU A 1 85 ? 8.985 5.170 -12.038 1.00 87.19 85 LEU A C 1
ATOM 647 O O . LEU A 1 85 ? 8.582 5.370 -10.895 1.00 87.19 85 LEU A O 1
ATOM 651 N N . PHE A 1 86 ? 8.396 4.287 -12.851 1.00 84.25 86 PHE A N 1
ATOM 652 C CA . PHE A 1 86 ? 7.247 3.472 -12.426 1.00 84.25 86 PHE A CA 1
ATOM 653 C C . PHE A 1 86 ? 7.597 2.517 -11.278 1.00 84.25 86 PHE A C 1
ATOM 655 O O . PHE A 1 86 ? 6.808 2.371 -10.343 1.00 84.25 86 PHE A O 1
ATOM 662 N N . ILE A 1 87 ? 8.792 1.916 -11.312 1.00 83.25 87 ILE A N 1
ATOM 663 C CA . ILE A 1 87 ? 9.305 1.060 -10.233 1.00 83.25 87 ILE A CA 1
ATOM 664 C C . ILE A 1 87 ? 9.427 1.867 -8.934 1.00 83.25 87 ILE A C 1
ATOM 666 O O . IL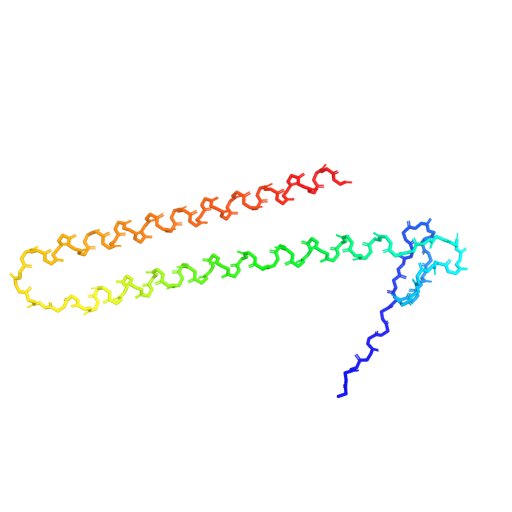E A 1 87 ? 8.904 1.451 -7.900 1.00 83.25 87 ILE A O 1
ATOM 670 N N . ILE A 1 88 ? 10.063 3.042 -8.989 1.00 89.38 88 ILE A N 1
ATOM 671 C CA . ILE A 1 88 ? 10.224 3.921 -7.822 1.00 89.38 88 ILE A CA 1
ATOM 672 C C . ILE A 1 88 ? 8.856 4.356 -7.284 1.00 89.38 88 ILE A C 1
ATOM 674 O O . ILE A 1 88 ? 8.619 4.269 -6.081 1.00 89.38 88 ILE A O 1
ATOM 678 N N . LEU A 1 89 ? 7.935 4.776 -8.156 1.00 87.44 89 LEU A N 1
ATOM 679 C CA . LEU A 1 89 ? 6.601 5.230 -7.759 1.00 87.44 89 LEU A CA 1
ATOM 680 C C . LEU A 1 89 ? 5.792 4.109 -7.081 1.00 87.44 89 LEU A C 1
ATOM 682 O O . LEU A 1 89 ? 5.141 4.350 -6.064 1.00 87.44 89 LEU A O 1
ATOM 686 N N . GLY A 1 90 ? 5.885 2.876 -7.592 1.00 84.81 90 GLY A N 1
ATOM 687 C CA . GLY A 1 90 ? 5.264 1.696 -6.985 1.00 84.81 90 GLY A CA 1
ATOM 688 C C . GLY A 1 90 ? 5.818 1.382 -5.593 1.00 84.81 90 GLY A C 1
ATOM 689 O O . GLY A 1 90 ? 5.048 1.162 -4.659 1.00 84.81 90 GLY A O 1
ATOM 690 N N . ILE A 1 91 ? 7.144 1.439 -5.422 1.00 85.38 91 ILE A N 1
ATOM 691 C CA . ILE A 1 91 ? 7.798 1.238 -4.117 1.00 85.38 91 ILE A CA 1
ATOM 692 C C . ILE A 1 91 ? 7.362 2.323 -3.121 1.00 85.38 91 ILE A C 1
ATOM 694 O O . ILE A 1 91 ? 7.013 2.011 -1.982 1.00 85.38 91 ILE A O 1
ATOM 698 N N . VAL A 1 92 ? 7.327 3.588 -3.550 1.00 90.62 92 VAL A N 1
ATOM 699 C CA . VAL A 1 92 ? 6.883 4.719 -2.718 1.00 90.62 92 VAL A CA 1
ATOM 700 C C . VAL A 1 92 ? 5.433 4.530 -2.263 1.00 90.62 92 VAL A C 1
ATOM 702 O O . VAL A 1 92 ? 5.142 4.684 -1.076 1.00 90.62 92 VAL A O 1
ATOM 705 N N . MET A 1 93 ? 4.533 4.129 -3.165 1.00 83.69 93 MET A N 1
ATOM 706 C CA . MET A 1 93 ? 3.137 3.825 -2.820 1.00 83.69 93 MET A CA 1
ATOM 707 C C . MET A 1 93 ? 3.023 2.667 -1.820 1.00 83.69 93 MET A C 1
ATOM 709 O O . MET A 1 93 ? 2.248 2.761 -0.866 1.00 83.69 93 MET A O 1
ATOM 713 N N . MET A 1 94 ? 3.838 1.617 -1.970 1.00 83.56 94 MET A N 1
ATOM 714 C CA . MET A 1 94 ? 3.870 0.485 -1.037 1.00 83.56 94 MET A CA 1
ATOM 715 C C . MET A 1 94 ? 4.322 0.908 0.370 1.00 83.56 94 MET A C 1
ATOM 717 O O . MET A 1 94 ? 3.717 0.507 1.367 1.00 83.56 94 MET A O 1
ATOM 721 N N . ILE A 1 95 ? 5.347 1.764 0.466 1.00 87.62 95 ILE A N 1
ATOM 722 C CA . ILE A 1 95 ? 5.847 2.297 1.744 1.00 87.62 95 ILE A CA 1
ATOM 723 C C . ILE A 1 95 ? 4.783 3.169 2.417 1.00 87.62 95 ILE A C 1
ATOM 725 O O . ILE A 1 95 ? 4.523 3.006 3.610 1.00 87.62 95 ILE A O 1
ATOM 729 N N . ILE A 1 96 ? 4.128 4.060 1.665 1.00 87.19 96 ILE A N 1
ATOM 730 C CA . ILE A 1 96 ? 3.063 4.922 2.196 1.00 87.19 96 ILE A CA 1
ATOM 731 C C . ILE A 1 96 ? 1.925 4.068 2.764 1.00 87.19 96 ILE A C 1
ATOM 733 O O . ILE A 1 96 ? 1.497 4.298 3.896 1.00 87.19 96 ILE A O 1
ATOM 737 N N . MET A 1 97 ? 1.479 3.038 2.039 1.00 81.88 97 MET A N 1
ATOM 738 C CA . MET A 1 97 ? 0.439 2.125 2.531 1.00 81.88 97 MET A CA 1
ATOM 739 C C . MET A 1 97 ? 0.866 1.363 3.789 1.00 81.88 97 MET A C 1
ATOM 741 O O . MET A 1 97 ? 0.075 1.249 4.730 1.00 81.88 97 MET A O 1
ATOM 745 N N . ALA A 1 98 ? 2.116 0.899 3.863 1.00 83.81 98 ALA A N 1
ATOM 746 C CA . ALA A 1 98 ? 2.646 0.233 5.052 1.00 83.81 98 ALA A CA 1
ATOM 747 C C . ALA A 1 98 ? 2.662 1.163 6.282 1.00 83.81 98 ALA A C 1
ATOM 749 O O . ALA A 1 98 ? 2.238 0.762 7.371 1.00 83.81 98 ALA A O 1
ATOM 750 N N . VAL A 1 99 ? 3.077 2.423 6.103 1.00 87.31 99 VAL A N 1
ATOM 751 C CA . VAL A 1 99 ? 3.081 3.445 7.165 1.00 87.31 99 VAL A CA 1
ATOM 752 C C . VAL A 1 99 ? 1.658 3.768 7.620 1.00 87.31 99 VAL A C 1
ATOM 754 O O . VAL A 1 99 ? 1.386 3.804 8.822 1.00 87.31 99 VAL A O 1
ATOM 757 N N . PHE A 1 100 ? 0.722 3.950 6.686 1.00 81.94 100 PHE A N 1
ATOM 758 C CA . PHE A 1 100 ? -0.684 4.203 7.013 1.00 81.94 100 PHE A CA 1
ATOM 759 C C . PHE A 1 100 ? -1.333 3.028 7.756 1.00 81.94 100 PHE A C 1
ATOM 761 O O . PHE A 1 100 ? -2.080 3.246 8.717 1.00 81.94 100 PHE A O 1
ATOM 768 N N . SER A 1 101 ? -1.021 1.794 7.352 1.00 77.25 101 SER A N 1
ATOM 769 C CA . SER A 1 101 ? -1.481 0.571 8.019 1.00 77.25 101 SER A CA 1
ATOM 770 C C . SER A 1 101 ? -0.991 0.505 9.471 1.00 77.25 101 SER A C 1
ATOM 772 O O . SER A 1 101 ? -1.789 0.355 10.404 1.00 77.25 101 SER A O 1
ATOM 774 N N . GLN A 1 102 ? 0.308 0.741 9.686 1.00 82.38 102 GLN A N 1
ATOM 775 C CA . GLN A 1 102 ? 0.914 0.845 11.018 1.00 82.38 102 GLN A CA 1
ATOM 776 C C . GLN A 1 102 ? 0.250 1.938 11.862 1.00 82.38 102 GLN A C 1
ATOM 778 O O . GLN A 1 102 ? -0.154 1.686 13.000 1.00 82.38 102 GLN A O 1
ATOM 783 N N . HIS A 1 103 ? 0.073 3.135 11.298 1.00 83.19 103 HIS A N 1
ATOM 784 C CA . HIS A 1 103 ? -0.525 4.267 12.001 1.00 83.19 103 HIS A CA 1
ATOM 785 C C . HIS A 1 103 ? -1.964 3.972 12.454 1.00 83.19 103 HIS A C 1
ATOM 787 O O . HIS A 1 103 ? -2.345 4.280 13.588 1.00 83.19 103 HIS A O 1
ATOM 793 N N . TYR A 1 104 ? -2.775 3.338 11.604 1.00 71.88 104 TYR A N 1
ATOM 794 C CA . TYR A 1 104 ? -4.144 2.978 11.966 1.00 71.88 104 TYR A CA 1
ATOM 795 C C . TYR A 1 104 ? -4.205 1.873 13.029 1.00 71.88 104 TYR A C 1
ATOM 797 O O . TYR A 1 104 ? -4.954 1.998 14.003 1.00 71.88 104 TYR A O 1
ATOM 805 N N . SER A 1 105 ? -3.364 0.842 12.896 1.00 75.31 105 SER A N 1
ATOM 806 C CA . SER A 1 105 ? -3.234 -0.226 13.895 1.00 75.31 105 SER A CA 1
ATOM 807 C C . SER A 1 105 ? -2.841 0.333 15.267 1.00 75.31 105 SER A C 1
ATOM 809 O O . SER A 1 105 ? -3.415 -0.046 16.294 1.00 75.31 105 SER A O 1
ATOM 811 N N . ASN A 1 106 ? -1.931 1.310 15.297 1.00 74.56 106 ASN A N 1
ATOM 812 C CA . ASN A 1 106 ? -1.493 1.931 16.543 1.00 74.56 106 ASN A CA 1
ATOM 813 C C . ASN A 1 106 ? -2.585 2.810 17.178 1.00 74.56 106 ASN A C 1
ATOM 815 O O . ASN A 1 106 ? -2.803 2.739 18.389 1.00 74.56 106 ASN A O 1
ATOM 819 N N . ARG A 1 107 ? -3.349 3.568 16.373 1.00 70.88 107 ARG A N 1
ATOM 820 C CA . ARG A 1 107 ? -4.522 4.321 16.865 1.00 70.88 107 ARG A CA 1
ATOM 821 C C . ARG A 1 107 ? -5.553 3.407 17.524 1.00 70.88 107 ARG A C 1
ATOM 823 O O . ARG A 1 107 ? -6.058 3.736 18.594 1.00 70.88 107 ARG A O 1
ATOM 830 N N . ARG A 1 108 ? -5.827 2.244 16.926 1.00 68.00 108 ARG A N 1
ATOM 831 C CA . ARG A 1 108 ? -6.760 1.255 17.485 1.00 68.00 108 ARG A CA 1
ATOM 832 C C . ARG A 1 108 ? -6.302 0.744 18.854 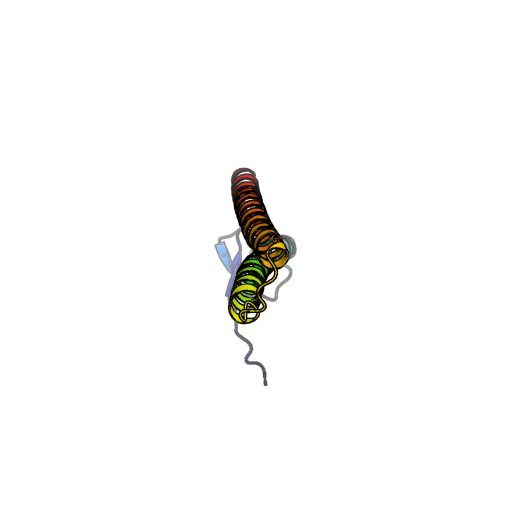1.00 68.00 108 ARG A C 1
ATOM 834 O O . ARG A 1 108 ? -7.113 0.682 19.774 1.00 68.00 108 ARG A O 1
ATOM 841 N N . LYS A 1 109 ? -5.011 0.432 19.020 1.00 70.81 109 LYS A N 1
ATOM 842 C CA . LYS A 1 109 ? -4.449 0.005 20.318 1.00 70.81 109 LYS A CA 1
ATOM 843 C C . LYS A 1 109 ? -4.563 1.097 21.383 1.00 70.81 109 LYS A C 1
ATOM 845 O O . LYS A 1 109 ? -4.890 0.792 22.525 1.00 70.81 109 LYS A O 1
ATOM 850 N N . ASN A 1 110 ? -4.341 2.356 21.013 1.00 71.69 110 ASN A N 1
ATOM 851 C CA . ASN A 1 110 ? -4.453 3.481 21.945 1.00 71.69 110 ASN A CA 1
ATOM 852 C C . ASN A 1 110 ? -5.900 3.723 22.399 1.00 71.69 110 ASN A C 1
ATOM 854 O O . ASN A 1 110 ? -6.126 3.985 23.575 1.00 71.69 110 ASN A O 1
ATOM 858 N N . LEU A 1 111 ? -6.883 3.559 21.507 1.00 67.69 111 LEU A N 1
ATOM 859 C CA . LEU A 1 111 ? -8.306 3.678 21.853 1.00 67.69 111 LEU A CA 1
ATOM 860 C C . LEU A 1 111 ? -8.805 2.561 22.784 1.00 67.69 111 LEU A C 1
ATOM 862 O O . LEU A 1 111 ? -9.752 2.785 23.529 1.00 67.69 111 LEU A O 1
ATOM 866 N N . LEU A 1 112 ? -8.195 1.373 22.737 1.00 63.94 112 LEU A N 1
ATOM 867 C CA . LEU A 1 112 ? -8.521 0.255 23.633 1.00 63.94 112 LEU A CA 1
ATOM 868 C C . LEU A 1 112 ? -7.897 0.402 25.024 1.00 63.94 112 LEU A C 1
ATOM 870 O O . LEU A 1 112 ? -8.453 -0.111 25.979 1.00 63.94 112 LEU A O 1
ATOM 874 N N . LYS A 1 113 ? -6.759 1.096 25.147 1.00 69.00 113 LYS A N 1
ATOM 875 C CA . LYS A 1 113 ? -6.129 1.384 26.448 1.00 69.00 113 LYS A CA 1
ATOM 876 C C . LYS A 1 113 ? -6.859 2.467 27.250 1.00 69.00 113 LYS A C 1
ATOM 878 O O . LYS A 1 113 ? -6.605 2.597 28.439 1.00 69.00 113 LYS A O 1
ATOM 883 N N . GLY A 1 114 ? -7.674 3.282 26.580 1.00 67.94 114 GLY A N 1
ATOM 884 C CA . GLY A 1 114 ? -8.472 4.340 27.202 1.00 67.94 114 GLY A CA 1
ATOM 885 C C . GLY A 1 114 ? -9.919 3.945 27.508 1.00 67.94 114 GLY A C 1
ATOM 886 O O . GLY A 1 114 ? -10.663 4.798 27.986 1.00 67.94 114 GLY A O 1
ATOM 887 N N . LEU A 1 115 ? -10.319 2.709 27.187 1.00 58.06 115 LEU A N 1
ATOM 888 C CA . LEU A 1 115 ? -11.591 2.104 27.599 1.00 58.06 115 LEU A CA 1
ATOM 889 C C . LEU A 1 115 ? -11.371 1.271 28.864 1.00 58.06 115 LEU A C 1
ATOM 891 O O . LEU A 1 115 ? -12.296 1.261 29.701 1.00 58.06 115 LEU A O 1
#

Secondary structure (DSSP, 8-state):
-------EEE-TTT--EEETT-SB-TTT--B-HHHHHHHHHHHHHHHHHHHHHHHHHHHHHHHHHHHHHH------THHHHHHHHHHHHHHHHHHHHHHHHHHHHHHHHHHHHT-

pLDDT: mean 70.7, std 12.87, range [32.06, 90.62]

Radius of gyration: 25.32 Å; chains: 1; bounding box: 54×24×66 Å

Sequence (115 aa):
MVNKVKDIQVCPKCGKEIPQKTNYCP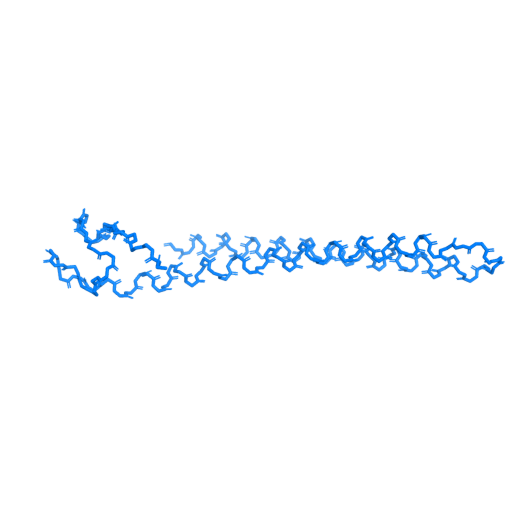SCGSSLQTNTIMLQEKIVEARHKETEAFVGCILGVVVFLMGFVIRLPSSSPIAGFINFLFIILGIVMMIIMAVFSQHYSNRRKNLLKGL

Foldseek 3Di:
DDDDPQDWDADPVPRDTDTPPDQADPVPRDGPVPPPVVVVVVVVVVVVLVVVLVVQLVVLVVVLVVLVVVPDDPPDPVSVVVNVVSVVVS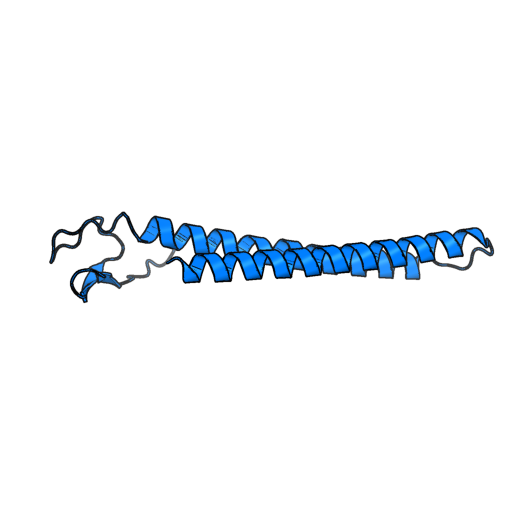VVSNVVSVVVVVVVVVVVVVVVVVD